Protein AF-F0P2C5-F1 (afdb_monomer_lite)

Structure (mmCIF, N/CA/C/O backbone):
data_AF-F0P2C5-F1
#
_entry.id   AF-F0P2C5-F1
#
loop_
_atom_site.group_PDB
_atom_site.id
_atom_site.type_symbol
_atom_site.label_atom_id
_atom_site.label_alt_id
_atom_site.label_comp_id
_atom_site.label_asym_id
_atom_site.label_entity_id
_atom_site.label_seq_id
_atom_site.pdbx_PDB_ins_code
_atom_site.Cartn_x
_atom_site.Cartn_y
_atom_site.Cartn_z
_atom_site.occupancy
_atom_site.B_iso_or_equiv
_atom_site.auth_seq_id
_atom_site.auth_comp_id
_atom_site.auth_asym_id
_atom_site.auth_atom_id
_atom_site.pdbx_PDB_model_num
ATOM 1 N N . MET A 1 1 ? 47.990 -20.590 26.506 1.00 52.41 1 MET A N 1
ATOM 2 C CA . MET A 1 1 ? 47.113 -21.159 25.455 1.00 52.41 1 MET A CA 1
ATOM 3 C C . MET A 1 1 ? 45.664 -21.357 25.942 1.00 52.41 1 MET A C 1
ATOM 5 O O . MET A 1 1 ? 45.071 -22.391 25.702 1.00 52.41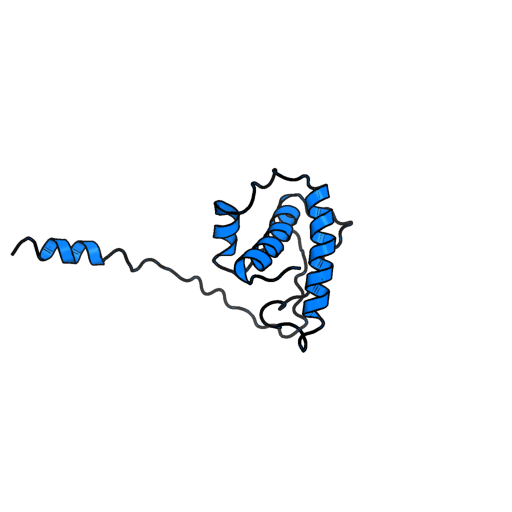 1 MET A O 1
ATOM 9 N N . LYS A 1 2 ? 45.074 -20.368 26.637 1.00 49.16 2 LYS A N 1
ATOM 10 C CA . LYS A 1 2 ? 43.645 -20.360 27.039 1.00 49.16 2 LYS A CA 1
ATOM 11 C C . LYS A 1 2 ? 42.842 -19.265 26.321 1.00 49.16 2 LYS A C 1
ATOM 13 O O . LYS A 1 2 ? 41.656 -19.424 26.081 1.00 49.16 2 LYS A O 1
ATOM 18 N N . LYS A 1 3 ? 43.518 -18.187 25.900 1.00 53.38 3 LYS A N 1
ATOM 19 C CA . LYS A 1 3 ? 42.927 -17.059 25.161 1.00 53.38 3 LYS A CA 1
ATOM 20 C C . LYS A 1 3 ? 42.578 -17.391 23.700 1.00 53.38 3 LYS A C 1
ATOM 22 O O . LYS A 1 3 ? 41.749 -16.707 23.120 1.00 53.38 3 LYS A O 1
ATOM 27 N N . LEU A 1 4 ? 43.159 -18.459 23.139 1.00 55.34 4 LEU A N 1
ATOM 28 C CA . LEU A 1 4 ? 42.845 -18.935 21.783 1.00 55.34 4 LEU A CA 1
ATOM 29 C C . LEU A 1 4 ? 41.511 -19.708 21.732 1.00 55.34 4 LEU A C 1
ATOM 31 O O . LEU A 1 4 ? 40.820 -19.684 20.724 1.00 55.34 4 LEU A O 1
ATOM 35 N N . LEU A 1 5 ? 41.128 -20.349 22.843 1.00 55.94 5 LEU A N 1
ATOM 36 C CA . LEU A 1 5 ? 39.914 -21.169 22.937 1.00 55.94 5 LEU A CA 1
ATOM 37 C C . LEU A 1 5 ? 38.644 -20.305 23.078 1.00 55.94 5 LEU A C 1
ATOM 39 O O . LEU A 1 5 ? 37.566 -20.712 22.667 1.00 55.94 5 LEU A O 1
ATOM 43 N N . ILE A 1 6 ? 38.790 -19.073 23.583 1.00 57.75 6 ILE A N 1
ATOM 44 C CA . ILE A 1 6 ? 37.697 -18.097 23.737 1.00 57.75 6 ILE A CA 1
ATOM 45 C C . ILE A 1 6 ? 37.311 -17.474 22.384 1.00 57.75 6 ILE A C 1
ATOM 47 O O . ILE A 1 6 ? 36.137 -17.212 22.144 1.00 57.75 6 ILE A O 1
ATOM 51 N N . PHE A 1 7 ? 38.269 -17.310 21.464 1.00 55.59 7 PHE A N 1
ATOM 52 C CA . PHE A 1 7 ? 37.996 -16.784 20.119 1.00 55.59 7 PHE A CA 1
ATOM 53 C C . PHE A 1 7 ? 37.215 -17.777 19.241 1.00 55.59 7 PHE A C 1
ATOM 55 O O . PHE A 1 7 ? 36.444 -17.369 18.378 1.00 55.59 7 PHE A O 1
ATOM 62 N N . LEU A 1 8 ? 37.362 -19.081 19.500 1.00 57.06 8 LEU A N 1
ATOM 63 C CA . LEU A 1 8 ? 36.666 -20.145 18.770 1.00 57.06 8 LEU A CA 1
ATOM 64 C C . LEU A 1 8 ? 35.191 -20.287 19.193 1.00 57.06 8 LEU A C 1
ATOM 66 O O . LEU A 1 8 ? 34.368 -20.715 18.390 1.00 57.06 8 LEU A O 1
ATOM 70 N N . LEU A 1 9 ? 34.837 -19.861 20.412 1.00 55.44 9 LEU A N 1
ATOM 71 C CA . LEU A 1 9 ? 33.463 -19.926 20.926 1.00 55.44 9 LEU A CA 1
ATOM 72 C C . LEU A 1 9 ? 32.566 -18.791 20.392 1.00 55.44 9 LEU A C 1
ATOM 74 O O . LEU A 1 9 ? 31.360 -18.968 20.270 1.00 55.44 9 LEU A O 1
ATOM 78 N N . PHE A 1 10 ? 33.145 -17.636 20.041 1.00 55.50 10 PHE A N 1
ATOM 79 C CA . PHE A 1 10 ? 32.388 -16.468 19.562 1.00 55.50 10 PHE A CA 1
ATOM 80 C C . PHE A 1 10 ? 32.033 -16.545 18.062 1.00 55.50 10 PHE A C 1
ATOM 82 O O . PHE A 1 10 ? 31.129 -15.857 17.598 1.00 55.50 10 PHE A O 1
ATOM 89 N N . SER A 1 11 ? 32.712 -17.417 17.307 1.00 55.22 11 SER A N 1
ATOM 90 C CA . SER A 1 11 ? 32.517 -17.593 15.857 1.00 55.22 11 SER A CA 1
ATOM 91 C C . SER A 1 11 ? 31.273 -18.425 15.496 1.00 55.22 11 SER A C 1
ATOM 93 O O . SER A 1 11 ? 30.826 -18.421 14.352 1.00 55.22 11 SER A O 1
ATOM 95 N N . TYR A 1 12 ? 30.667 -19.127 16.460 1.00 58.25 12 TYR A N 1
ATOM 96 C CA . TYR A 1 12 ? 29.559 -20.055 16.188 1.00 58.25 12 TYR A CA 1
ATOM 97 C C . TYR A 1 12 ? 28.163 -19.403 16.129 1.00 58.25 12 TYR A C 1
ATOM 99 O O . TYR A 1 12 ? 27.182 -20.090 15.860 1.00 58.25 12 TYR A O 1
ATOM 107 N N . CYS A 1 13 ? 28.049 -18.084 16.327 1.00 59.31 13 CYS A N 1
ATOM 108 C CA . CYS A 1 13 ? 26.758 -17.377 16.313 1.00 59.31 13 CYS A CA 1
ATOM 109 C C . CYS A 1 13 ? 26.279 -16.905 14.925 1.00 59.31 13 CYS A C 1
ATOM 111 O O . CYS A 1 13 ? 25.252 -16.238 14.849 1.00 59.31 13 CYS A O 1
ATOM 113 N N . LEU A 1 14 ? 26.975 -17.225 13.826 1.00 58.66 14 LEU A N 1
ATOM 114 C CA . LEU A 1 14 ? 26.644 -16.683 12.494 1.00 58.66 14 LEU A CA 1
ATOM 115 C C . LEU A 1 14 ? 25.945 -17.664 11.532 1.00 58.66 14 LEU A C 1
ATOM 117 O O . LEU A 1 14 ? 25.810 -17.350 10.354 1.00 58.66 14 LEU A O 1
ATOM 121 N N . LEU A 1 15 ? 25.461 -18.823 11.993 1.00 59.94 15 LEU A N 1
ATOM 122 C CA . LEU A 1 15 ? 24.823 -19.829 11.122 1.00 59.94 15 LEU A CA 1
ATOM 123 C C . LEU A 1 15 ? 23.376 -20.170 11.505 1.00 59.94 15 LEU A C 1
ATOM 125 O O . LEU A 1 15 ? 22.976 -21.329 11.483 1.00 59.94 15 LEU A O 1
ATOM 129 N N . ALA A 1 16 ? 22.565 -19.159 11.807 1.00 55.34 16 ALA A N 1
ATOM 130 C CA . ALA A 1 16 ? 21.115 -19.329 11.898 1.00 55.34 16 ALA A CA 1
ATOM 131 C C . ALA A 1 16 ? 20.384 -18.238 11.105 1.00 55.34 16 ALA A C 1
ATOM 133 O O . ALA A 1 16 ? 19.617 -17.455 11.653 1.00 55.34 16 ALA A O 1
ATOM 134 N N . CYS A 1 17 ? 20.641 -18.178 9.798 1.00 54.12 17 CYS A N 1
ATOM 135 C CA . CYS A 1 17 ? 19.745 -17.509 8.862 1.00 54.12 17 CYS A CA 1
ATOM 136 C C . CYS A 1 17 ? 19.138 -18.592 7.966 1.00 54.12 17 CYS A C 1
ATOM 138 O O . CYS A 1 17 ? 19.735 -18.999 6.973 1.00 54.12 17 CYS A O 1
ATOM 140 N N . SER A 1 18 ? 17.993 -19.137 8.376 1.00 58.03 18 SER A N 1
ATOM 141 C CA . SER A 1 18 ? 17.194 -20.018 7.527 1.00 58.03 18 SER A CA 1
ATOM 142 C C . SER A 1 18 ? 16.420 -19.154 6.535 1.00 58.03 18 SER A C 1
ATOM 144 O O . SER A 1 18 ? 15.485 -18.450 6.920 1.00 58.03 18 SER A O 1
ATOM 146 N N . THR A 1 19 ? 16.799 -19.187 5.262 1.00 60.47 19 THR A N 1
ATOM 147 C CA . THR A 1 19 ? 15.971 -18.656 4.179 1.00 60.47 19 THR A CA 1
ATOM 148 C C . THR A 1 19 ? 14.849 -19.649 3.889 1.00 60.47 19 THR A C 1
ATOM 150 O O . THR A 1 19 ? 15.089 -20.777 3.461 1.00 60.47 19 THR A O 1
ATOM 153 N N . ASN A 1 20 ? 13.605 -19.242 4.141 1.00 58.41 20 ASN A N 1
ATOM 154 C CA . ASN A 1 20 ? 12.441 -19.982 3.668 1.00 58.41 20 ASN A CA 1
ATOM 155 C C . ASN A 1 20 ? 12.344 -19.780 2.152 1.00 58.41 20 ASN A C 1
ATOM 157 O O . ASN A 1 20 ? 11.964 -18.706 1.696 1.00 58.41 20 ASN A O 1
ATOM 161 N N . ASN A 1 21 ? 12.719 -20.795 1.373 1.00 50.12 21 ASN A N 1
ATOM 162 C CA . ASN A 1 21 ? 12.466 -20.815 -0.064 1.00 50.12 21 ASN A CA 1
ATOM 163 C C . ASN A 1 21 ? 11.023 -21.279 -0.285 1.00 50.12 21 ASN A C 1
ATOM 165 O O . ASN A 1 21 ? 10.760 -22.476 -0.385 1.00 50.12 21 ASN A O 1
ATOM 169 N N . TYR A 1 22 ? 10.078 -20.342 -0.324 1.00 48.88 22 TYR A N 1
ATOM 170 C CA . TYR A 1 22 ? 8.757 -20.614 -0.887 1.00 48.88 22 TYR A CA 1
ATOM 171 C C . TYR A 1 22 ? 8.908 -20.702 -2.406 1.00 48.88 22 TYR A C 1
ATOM 173 O O . TYR A 1 22 ? 9.474 -19.814 -3.044 1.00 48.88 22 TYR A O 1
ATOM 181 N N . LEU A 1 23 ? 8.449 -21.813 -2.974 1.00 41.62 23 LEU A N 1
ATOM 182 C CA . LEU A 1 23 ? 8.425 -22.038 -4.412 1.00 41.62 23 LEU A CA 1
ATOM 183 C C . LEU A 1 23 ? 7.467 -21.024 -5.046 1.00 41.62 23 LEU A C 1
ATOM 185 O O . LEU A 1 23 ? 6.258 -21.108 -4.852 1.00 41.62 23 LEU A O 1
ATOM 189 N N . THR A 1 24 ? 8.005 -20.074 -5.808 1.00 44.81 24 THR A N 1
ATOM 190 C CA . THR A 1 24 ? 7.208 -19.242 -6.710 1.00 44.81 24 THR A CA 1
ATOM 191 C C . THR A 1 24 ? 6.731 -20.122 -7.857 1.00 44.81 24 THR A C 1
ATOM 193 O O . THR A 1 24 ? 7.492 -20.449 -8.772 1.00 44.81 24 THR A O 1
ATOM 196 N N . GLU A 1 25 ? 5.469 -20.536 -7.804 1.00 41.69 25 GLU A N 1
ATOM 197 C CA . GLU A 1 25 ? 4.795 -21.125 -8.950 1.00 41.69 25 GLU A CA 1
ATOM 198 C C . GLU A 1 25 ? 4.618 -20.020 -10.004 1.00 41.69 25 GLU A C 1
ATOM 200 O O . GLU A 1 25 ? 3.767 -19.140 -9.886 1.00 41.69 25 GLU A O 1
ATOM 205 N N . ASN A 1 26 ? 5.491 -20.015 -11.015 1.00 46.16 26 ASN A N 1
ATOM 206 C CA . ASN A 1 26 ? 5.406 -19.107 -12.156 1.00 46.16 26 ASN A CA 1
ATOM 207 C C . ASN A 1 26 ? 4.208 -19.498 -13.032 1.00 46.16 26 ASN A C 1
ATOM 209 O O . ASN A 1 26 ? 4.365 -20.143 -14.068 1.00 46.16 26 ASN A O 1
ATOM 213 N N . ASN A 1 27 ? 3.004 -19.105 -12.622 1.00 42.16 27 ASN A N 1
ATOM 214 C CA . ASN A 1 27 ? 1.843 -19.121 -13.496 1.00 42.16 27 ASN A CA 1
ATOM 215 C C . ASN A 1 27 ? 1.835 -17.838 -14.327 1.00 42.16 27 ASN A C 1
ATOM 217 O O . ASN A 1 27 ? 1.339 -16.790 -13.923 1.00 42.16 27 ASN A O 1
ATOM 221 N N . THR A 1 28 ? 2.396 -17.946 -15.529 1.00 45.53 28 THR A N 1
ATOM 222 C CA . THR A 1 28 ? 2.375 -16.957 -16.611 1.00 45.53 28 THR A CA 1
ATOM 223 C C . THR A 1 28 ? 0.949 -16.775 -17.158 1.00 45.53 28 THR A C 1
ATOM 225 O O . THR A 1 28 ? 0.655 -17.085 -18.311 1.00 45.53 28 THR A O 1
ATOM 228 N N . LYS A 1 29 ? 0.026 -16.299 -16.318 1.00 45.41 29 LYS A N 1
ATOM 229 C CA . LYS A 1 29 ? -1.326 -15.857 -16.680 1.00 45.41 29 LYS A CA 1
ATOM 230 C C . LYS A 1 29 ? -1.676 -14.660 -15.804 1.00 45.41 29 LYS A C 1
ATOM 232 O O . LYS A 1 29 ? -2.171 -14.831 -14.704 1.00 45.41 29 LYS A O 1
ATOM 237 N N . ASN A 1 30 ? -1.419 -13.465 -16.339 1.00 55.78 30 ASN A N 1
ATOM 238 C CA . ASN A 1 30 ? -1.809 -12.162 -15.797 1.00 55.78 30 ASN A CA 1
ATOM 239 C C . ASN A 1 30 ? -1.432 -11.979 -14.320 1.00 55.78 30 ASN A C 1
ATOM 241 O O . ASN A 1 30 ? -2.240 -12.284 -13.452 1.00 55.78 30 ASN A O 1
ATOM 245 N N . ASN A 1 31 ? -0.238 -11.440 -14.045 1.00 73.25 31 ASN A N 1
ATOM 246 C CA . ASN A 1 31 ? 0.211 -11.081 -12.697 1.00 73.25 31 ASN A CA 1
ATOM 247 C C . ASN A 1 31 ? -0.763 -10.075 -12.055 1.00 73.25 31 ASN A C 1
ATOM 249 O O . ASN A 1 31 ? -0.574 -8.865 -12.144 1.00 73.25 31 ASN A O 1
ATOM 253 N N . ARG A 1 32 ? -1.836 -10.576 -11.449 1.00 78.06 32 ARG A N 1
ATOM 254 C CA . ARG A 1 32 ? -2.857 -9.821 -10.733 1.00 78.06 32 ARG A CA 1
ATOM 255 C C . ARG A 1 32 ? -2.796 -10.244 -9.275 1.00 78.06 32 ARG A C 1
ATOM 257 O O . ARG A 1 32 ? -2.807 -11.434 -8.979 1.00 78.06 32 ARG A O 1
ATOM 264 N N . LEU A 1 33 ? -2.745 -9.271 -8.381 1.00 85.06 33 LEU A N 1
ATOM 265 C CA . LEU A 1 33 ? -2.981 -9.449 -6.962 1.00 85.06 33 LEU A CA 1
ATOM 266 C C . LEU A 1 33 ? -4.473 -9.218 -6.718 1.00 85.06 33 LEU A C 1
ATOM 268 O O . LEU A 1 33 ? -4.919 -8.075 -6.59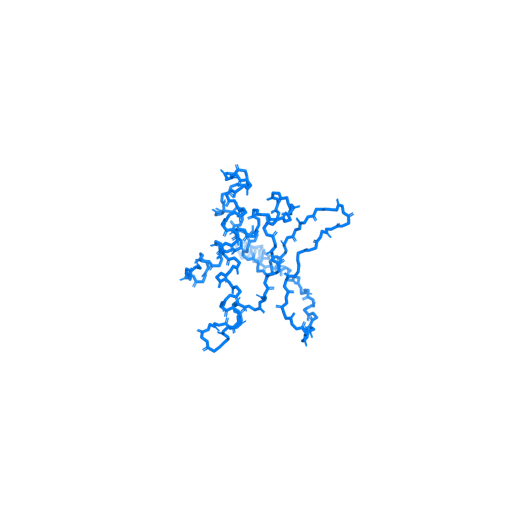9 1.00 85.06 33 LEU A O 1
ATOM 272 N N . ALA A 1 34 ? -5.234 -10.311 -6.712 1.00 80.75 34 ALA A N 1
ATOM 273 C CA . ALA A 1 34 ? -6.603 -10.307 -6.219 1.00 80.75 34 ALA A CA 1
ATOM 274 C C . ALA A 1 34 ? -6.579 -10.292 -4.686 1.00 80.75 34 ALA A C 1
ATOM 276 O O . ALA A 1 34 ? -5.749 -10.958 -4.065 1.00 80.75 34 ALA A O 1
ATOM 277 N N . LEU A 1 35 ? -7.467 -9.504 -4.089 1.00 85.31 35 LEU A N 1
ATOM 278 C CA . LEU A 1 35 ? -7.621 -9.419 -2.643 1.00 85.31 35 LEU A CA 1
ATOM 279 C C . LEU A 1 35 ? -8.759 -10.354 -2.246 1.00 85.31 35 LEU A C 1
ATOM 281 O O . LEU A 1 35 ? -9.924 -10.047 -2.493 1.00 85.31 35 LEU A O 1
ATOM 285 N N . GLU A 1 36 ? -8.413 -11.498 -1.666 1.00 80.75 36 GLU A N 1
ATOM 286 C CA . GLU A 1 36 ? -9.365 -12.520 -1.229 1.00 80.75 36 GLU A CA 1
ATOM 287 C C . GLU A 1 36 ? -9.333 -12.644 0.302 1.00 80.75 36 GLU A C 1
ATOM 289 O O . GLU A 1 36 ? -8.263 -12.500 0.905 1.00 80.75 36 GLU A O 1
ATOM 294 N N . PRO A 1 37 ? -10.491 -12.861 0.951 1.00 84.50 37 PRO A N 1
ATOM 295 C CA . PRO A 1 37 ? -10.531 -13.079 2.387 1.00 84.50 37 PRO A CA 1
ATOM 296 C C . PRO A 1 37 ? -9.992 -14.471 2.732 1.00 84.50 37 PRO A C 1
ATOM 298 O O . PRO A 1 37 ? -10.088 -15.407 1.938 1.00 84.50 37 PRO A O 1
ATOM 301 N N . ASN A 1 38 ? -9.450 -14.614 3.937 1.00 86.44 38 ASN A N 1
ATOM 302 C CA . ASN A 1 38 ? -9.083 -15.909 4.499 1.00 86.44 38 ASN A CA 1
ATOM 303 C C . ASN A 1 38 ? -10.328 -16.720 4.924 1.00 86.44 38 ASN A C 1
ATOM 305 O O . ASN A 1 38 ? -11.463 -16.251 4.814 1.00 86.44 38 ASN A O 1
ATOM 309 N N . ASP A 1 39 ? -10.110 -17.930 5.451 1.00 84.44 39 ASP A N 1
ATOM 310 C CA . ASP A 1 39 ? -11.180 -18.830 5.918 1.00 84.44 39 ASP A CA 1
ATOM 311 C C . ASP A 1 39 ? -12.077 -18.204 7.008 1.00 84.44 39 ASP A C 1
ATOM 313 O O . ASP A 1 39 ? -13.239 -18.587 7.151 1.00 84.44 39 ASP A O 1
ATOM 317 N N . ASP A 1 40 ? -11.560 -17.210 7.736 1.00 86.38 40 ASP A N 1
ATOM 318 C CA . ASP A 1 40 ? -12.264 -16.473 8.789 1.00 86.38 40 ASP A CA 1
ATOM 319 C C . ASP A 1 40 ? -12.968 -15.201 8.268 1.00 86.38 40 ASP A C 1
ATOM 321 O O . ASP A 1 40 ? -13.607 -14.476 9.034 1.00 86.38 40 ASP A O 1
ATOM 325 N N . GLY A 1 41 ? -12.886 -14.917 6.963 1.00 84.44 41 GLY A N 1
ATOM 326 C CA . GLY A 1 41 ? -13.489 -13.741 6.333 1.00 84.44 41 GLY A CA 1
ATOM 327 C C . GLY A 1 41 ? -12.664 -12.454 6.452 1.00 84.44 41 GLY A C 1
ATOM 328 O O . GLY A 1 41 ? -13.135 -11.393 6.042 1.00 84.44 41 GLY A O 1
ATOM 329 N N . GLU A 1 42 ? -11.447 -12.513 6.995 1.00 88.50 42 GLU A N 1
ATOM 330 C CA . GLU A 1 42 ? -10.547 -11.365 7.092 1.00 88.50 42 GLU A CA 1
ATOM 331 C C . GLU A 1 42 ? -9.670 -11.256 5.845 1.00 88.50 42 GLU A C 1
ATOM 333 O O . GLU A 1 42 ? -9.037 -12.222 5.415 1.00 88.50 42 GLU A O 1
ATOM 338 N N . TYR A 1 43 ? -9.579 -10.057 5.277 1.00 91.75 43 TYR A N 1
ATOM 339 C CA . TYR A 1 43 ? -8.658 -9.811 4.179 1.00 91.75 43 TYR A CA 1
ATOM 340 C C . TYR A 1 43 ? -7.255 -9.487 4.695 1.00 91.75 43 TYR A C 1
ATOM 342 O O . TYR A 1 43 ? -7.076 -8.694 5.627 1.00 91.75 43 TYR A O 1
ATOM 350 N N . ASP A 1 44 ? -6.245 -10.046 4.032 1.00 87.94 44 ASP A N 1
ATOM 351 C CA . ASP A 1 44 ? -4.841 -9.750 4.299 1.00 87.94 44 ASP A CA 1
ATOM 352 C C . ASP A 1 44 ? -4.034 -9.641 2.999 1.00 87.94 44 ASP A C 1
ATOM 354 O O . ASP A 1 44 ? -4.425 -10.143 1.947 1.00 87.94 44 ASP A O 1
ATOM 358 N N . ILE A 1 45 ? -2.887 -8.968 3.075 1.00 87.31 45 ILE A N 1
ATOM 359 C CA . ILE A 1 45 ? -1.910 -8.875 1.993 1.00 87.31 45 ILE A CA 1
ATOM 360 C C . ILE A 1 45 ? -0.575 -9.395 2.506 1.00 87.31 45 ILE A C 1
ATOM 362 O O . ILE A 1 45 ? -0.059 -8.944 3.534 1.00 87.31 45 ILE A O 1
ATOM 366 N N . ILE A 1 46 ? 0.014 -10.304 1.733 1.00 85.69 46 ILE A N 1
ATOM 367 C CA . ILE A 1 46 ? 1.366 -10.807 1.953 1.00 85.69 46 ILE A CA 1
ATOM 368 C C . ILE A 1 46 ? 2.286 -10.158 0.923 1.00 85.69 46 ILE A C 1
ATOM 370 O O . ILE A 1 46 ? 2.128 -10.345 -0.283 1.00 85.69 46 ILE A O 1
ATOM 374 N N . VAL A 1 47 ? 3.260 -9.391 1.407 1.00 87.50 47 VAL A N 1
ATOM 375 C CA . VAL A 1 47 ? 4.297 -8.784 0.568 1.00 87.50 47 VAL A CA 1
ATOM 376 C C . VAL A 1 47 ? 5.546 -9.651 0.652 1.00 87.50 47 VAL A C 1
ATOM 378 O O . VAL A 1 47 ? 6.137 -9.800 1.721 1.00 87.50 47 VAL A O 1
ATOM 381 N N . PHE A 1 48 ? 5.975 -10.201 -0.482 1.00 86.25 48 PHE A N 1
ATOM 382 C CA . PHE A 1 48 ? 7.159 -11.060 -0.581 1.00 86.25 48 PHE A CA 1
ATOM 383 C C . PHE A 1 48 ? 8.468 -10.254 -0.624 1.00 86.25 48 PHE A C 1
ATOM 385 O O . PHE A 1 48 ? 9.297 -10.432 -1.514 1.00 86.25 48 PHE A O 1
ATOM 392 N N . ASP A 1 49 ? 8.656 -9.358 0.346 1.00 89.56 49 ASP A N 1
ATOM 393 C CA . ASP A 1 49 ? 9.910 -8.642 0.569 1.00 89.56 49 ASP A CA 1
ATOM 394 C C . ASP A 1 49 ? 10.323 -8.779 2.047 1.00 89.56 49 ASP A C 1
ATOM 396 O O . ASP A 1 49 ? 9.555 -8.397 2.935 1.00 89.56 49 ASP A O 1
ATOM 400 N N . PRO A 1 50 ? 11.523 -9.310 2.351 1.00 88.75 50 PRO A N 1
ATOM 401 C CA . PRO A 1 50 ? 11.943 -9.583 3.728 1.00 88.75 50 PRO A CA 1
ATOM 402 C C . PRO A 1 50 ? 12.080 -8.318 4.589 1.00 88.75 50 PRO A C 1
ATOM 404 O O . PRO A 1 50 ? 12.044 -8.393 5.819 1.00 88.75 50 PRO A O 1
ATOM 407 N N . GLU A 1 51 ? 12.234 -7.146 3.970 1.00 93.81 51 GLU A N 1
ATOM 408 C CA . GLU A 1 51 ? 12.337 -5.877 4.688 1.00 93.81 51 GLU A CA 1
ATOM 409 C C . GLU A 1 51 ? 10.969 -5.280 5.022 1.00 93.81 51 GLU A C 1
ATOM 411 O O . GLU A 1 51 ? 10.893 -4.419 5.898 1.00 93.81 51 GLU A O 1
ATOM 416 N N . TYR A 1 52 ? 9.885 -5.741 4.391 1.00 95.56 52 TYR A N 1
ATOM 417 C CA . TYR A 1 52 ? 8.561 -5.150 4.571 1.00 95.56 52 TYR A CA 1
ATOM 418 C C . TYR A 1 52 ? 8.036 -5.301 6.008 1.00 95.56 52 TYR A C 1
ATOM 420 O O . TYR A 1 52 ? 7.665 -4.319 6.650 1.00 95.56 52 TYR A O 1
ATOM 428 N N . GLU A 1 53 ? 8.107 -6.504 6.578 1.00 93.31 53 GLU A N 1
ATOM 429 C CA . GLU A 1 53 ? 7.704 -6.749 7.973 1.00 93.31 53 GLU A CA 1
ATOM 430 C C . GLU A 1 53 ? 8.610 -6.034 8.987 1.00 93.31 53 GLU A C 1
ATOM 432 O O . GLU A 1 53 ? 8.209 -5.693 10.105 1.00 93.31 53 GLU A O 1
ATOM 437 N N . THR A 1 54 ? 9.863 -5.782 8.612 1.00 95.75 54 THR A N 1
ATOM 438 C CA . THR A 1 54 ? 10.768 -4.965 9.425 1.00 95.75 54 THR A CA 1
ATOM 439 C C . THR A 1 54 ? 10.371 -3.493 9.345 1.00 95.75 54 THR A C 1
ATOM 441 O O . THR A 1 54 ? 10.296 -2.830 10.381 1.00 95.75 54 THR A O 1
ATOM 444 N N . TYR A 1 55 ? 10.039 -2.991 8.154 1.00 97.31 55 TYR A N 1
ATOM 445 C CA . TYR A 1 55 ? 9.534 -1.638 7.934 1.00 97.31 55 TYR A CA 1
ATOM 446 C C . TYR A 1 55 ? 8.251 -1.381 8.732 1.00 97.31 55 TYR A C 1
ATOM 448 O O . TYR A 1 55 ? 8.180 -0.386 9.455 1.00 97.31 55 TYR A O 1
ATOM 456 N N . LEU A 1 56 ? 7.282 -2.302 8.688 1.00 96.31 56 LEU A N 1
ATOM 457 C CA . LEU A 1 56 ? 6.031 -2.189 9.445 1.00 96.31 56 LEU A CA 1
ATOM 458 C C . LEU A 1 56 ? 6.259 -2.049 10.954 1.00 96.31 56 LEU A C 1
ATOM 460 O O . LEU A 1 56 ? 5.568 -1.286 11.621 1.00 96.31 56 LEU A O 1
ATOM 464 N N . ARG A 1 57 ? 7.242 -2.769 11.502 1.00 95.94 57 ARG A N 1
ATOM 465 C CA . ARG A 1 57 ? 7.523 -2.757 12.945 1.00 95.94 57 ARG A CA 1
ATOM 466 C C . ARG A 1 57 ? 8.395 -1.593 13.403 1.00 95.94 57 ARG A C 1
ATOM 468 O O . ARG A 1 57 ? 8.359 -1.263 14.584 1.00 95.94 57 ARG A O 1
ATOM 475 N N . SER A 1 58 ? 9.209 -1.020 12.518 1.00 96.25 58 SER A N 1
ATOM 476 C CA . SER A 1 58 ? 10.262 -0.066 12.908 1.00 96.25 58 SER A CA 1
ATOM 477 C C . SER A 1 58 ? 10.097 1.345 12.352 1.00 96.25 58 SER A C 1
ATOM 479 O O . SER A 1 58 ? 10.623 2.285 12.945 1.00 96.25 58 SER A O 1
ATOM 481 N N . ILE A 1 59 ? 9.393 1.508 11.230 1.00 97.25 59 ILE A N 1
ATOM 482 C CA . ILE A 1 59 ? 9.289 2.781 10.504 1.00 97.25 59 ILE A CA 1
ATOM 483 C C . ILE A 1 59 ? 7.829 3.192 10.321 1.00 97.25 59 ILE A C 1
ATOM 485 O O . ILE A 1 59 ? 7.506 4.373 10.460 1.00 97.25 59 ILE A O 1
ATOM 489 N N . ALA A 1 60 ? 6.952 2.244 9.986 1.00 97.50 60 ALA A N 1
ATOM 490 C CA . ALA A 1 60 ? 5.542 2.536 9.796 1.00 97.50 60 ALA A CA 1
ATOM 491 C C . ALA A 1 60 ? 4.906 3.053 11.088 1.00 97.50 60 ALA A C 1
ATOM 493 O O . ALA A 1 60 ? 5.229 2.628 12.199 1.00 97.50 60 ALA A O 1
ATOM 494 N N . MET A 1 61 ? 3.939 3.952 10.925 1.00 97.81 61 MET A N 1
ATOM 495 C CA . MET A 1 61 ? 3.096 4.344 12.045 1.00 97.81 61 MET A CA 1
ATOM 496 C C . MET A 1 61 ? 2.254 3.144 12.511 1.00 97.81 61 MET A C 1
ATOM 498 O O . MET A 1 61 ? 1.930 2.268 11.699 1.00 97.81 61 MET A O 1
ATOM 502 N N . PRO A 1 62 ? 1.857 3.096 13.796 1.00 96.31 62 PRO A N 1
ATOM 503 C CA . PRO A 1 62 ? 0.968 2.055 14.297 1.00 96.31 62 PRO A CA 1
ATOM 504 C C . PRO A 1 62 ? -0.345 1.996 13.510 1.00 96.31 62 PRO A C 1
ATOM 506 O O . PRO A 1 62 ? -0.843 3.020 13.042 1.00 96.31 62 PRO A O 1
ATOM 509 N N . LYS A 1 63 ? -0.953 0.806 13.437 1.00 95.81 63 LYS A N 1
ATOM 510 C CA . LYS A 1 63 ? -2.180 0.543 12.661 1.00 95.81 63 LYS A CA 1
ATOM 511 C C . LYS A 1 63 ? -3.280 1.596 12.846 1.00 95.81 63 LYS A C 1
ATOM 513 O O . LYS A 1 63 ? -3.834 2.088 11.869 1.00 95.81 63 LYS A O 1
ATOM 518 N N . ASN A 1 64 ? -3.522 2.004 14.090 1.00 95.44 64 ASN A N 1
ATOM 519 C CA . ASN A 1 64 ? -4.608 2.917 14.459 1.00 95.44 64 ASN A CA 1
ATOM 520 C C . ASN A 1 64 ? -4.223 4.409 14.396 1.00 95.44 64 ASN A C 1
ATOM 522 O O . ASN A 1 64 ? -4.951 5.241 14.929 1.00 95.44 64 ASN A O 1
ATOM 526 N N . TYR A 1 65 ? -3.070 4.757 13.815 1.00 97.88 65 TYR A N 1
ATOM 527 C CA . TYR A 1 65 ? -2.614 6.148 13.740 1.00 97.88 65 TYR A CA 1
ATOM 528 C C . TYR A 1 65 ? -3.487 7.001 12.809 1.00 97.88 65 TYR A C 1
ATOM 530 O O . TYR A 1 65 ? -3.862 8.116 13.165 1.00 97.88 65 TYR A O 1
ATOM 538 N N . TYR A 1 66 ? -3.845 6.469 11.636 1.00 98.06 66 TYR A N 1
ATOM 539 C CA . TYR A 1 66 ? -4.816 7.089 10.736 1.00 98.06 66 TYR A CA 1
ATOM 540 C C . TYR A 1 66 ? -6.168 6.374 10.792 1.00 98.06 66 TYR A C 1
ATOM 542 O O . TYR A 1 66 ? -6.263 5.209 11.180 1.00 98.06 66 TYR A O 1
ATOM 550 N N . SER A 1 67 ? -7.224 7.079 10.381 1.00 98.00 67 SER A N 1
ATOM 551 C CA . SER A 1 67 ? -8.554 6.488 10.251 1.00 98.00 67 SER A CA 1
ATOM 552 C C . SER A 1 67 ? -8.620 5.516 9.072 1.00 98.00 67 SER A C 1
ATOM 554 O O . SER A 1 67 ? -7.893 5.656 8.087 1.00 98.00 67 SER A O 1
ATOM 556 N N . ILE A 1 68 ? -9.555 4.566 9.128 1.00 96.50 68 ILE A N 1
ATOM 557 C CA . ILE A 1 68 ? -9.807 3.654 8.006 1.00 96.50 68 ILE A CA 1
ATOM 558 C C . ILE A 1 68 ? -10.132 4.419 6.716 1.00 96.50 68 ILE A C 1
ATOM 560 O O . ILE A 1 68 ? -9.589 4.114 5.662 1.00 96.50 68 ILE A O 1
ATOM 564 N N . THR A 1 69 ? -10.928 5.488 6.805 1.00 97.56 69 THR A N 1
ATOM 565 C CA . THR A 1 69 ? -11.259 6.357 5.668 1.00 97.56 69 THR A CA 1
ATOM 566 C C . THR A 1 69 ? -10.019 7.003 5.055 1.00 97.56 69 THR A C 1
ATOM 568 O O . THR A 1 69 ? -9.927 7.113 3.836 1.00 97.56 69 THR A O 1
ATOM 571 N N . PHE A 1 70 ? -9.045 7.413 5.875 1.00 98.19 70 PHE A N 1
ATOM 572 C CA . PHE A 1 70 ? -7.780 7.934 5.362 1.00 98.19 70 PHE A CA 1
ATOM 573 C C . PHE A 1 70 ? -7.038 6.872 4.548 1.00 98.19 70 PHE A C 1
ATOM 575 O O . PHE A 1 70 ? -6.618 7.165 3.428 1.00 98.19 70 PHE A O 1
ATOM 582 N N . TYR A 1 71 ? -6.909 5.650 5.079 1.00 98.25 71 TYR A N 1
ATOM 583 C CA . TYR A 1 71 ? -6.244 4.562 4.365 1.00 98.25 71 TYR A CA 1
ATOM 584 C C . TYR A 1 71 ? -6.957 4.238 3.051 1.00 98.25 71 TYR A C 1
ATOM 586 O O . TYR A 1 71 ? -6.305 4.281 2.014 1.00 98.25 71 TYR A O 1
ATOM 594 N N . LYS A 1 72 ? -8.286 4.066 3.061 1.00 98.06 72 LYS A N 1
ATOM 595 C CA . LYS A 1 72 ? -9.090 3.809 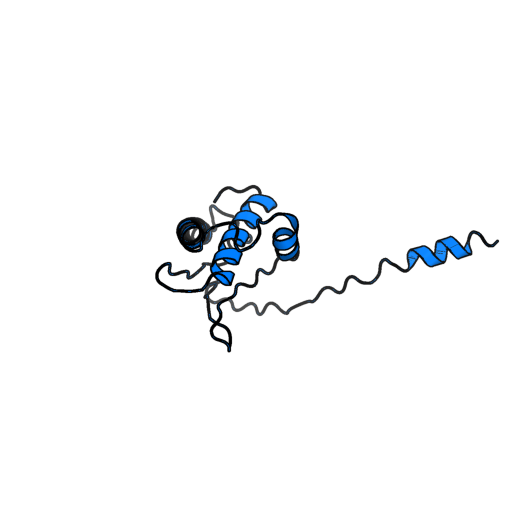1.850 1.00 98.06 72 LYS A CA 1
ATOM 596 C C . LYS A 1 72 ? -8.876 4.864 0.766 1.00 98.06 72 LYS A C 1
ATOM 598 O O . LYS A 1 72 ? -8.611 4.549 -0.396 1.00 98.06 72 LYS A O 1
ATOM 603 N N . ASN A 1 73 ? -8.929 6.138 1.159 1.00 98.12 73 ASN A N 1
ATOM 604 C CA . ASN A 1 73 ? -8.711 7.249 0.237 1.00 98.12 73 ASN A CA 1
ATOM 605 C C . ASN A 1 73 ? -7.302 7.200 -0.363 1.00 98.12 73 ASN A C 1
ATOM 607 O O . ASN A 1 73 ? -7.144 7.331 -1.572 1.00 98.12 73 ASN A O 1
ATOM 611 N N . LYS A 1 74 ? -6.268 6.996 0.462 1.00 98.25 74 LYS A N 1
ATOM 612 C CA . LYS A 1 74 ? -4.880 6.935 -0.016 1.00 98.25 74 LYS A CA 1
ATOM 613 C C . LYS A 1 74 ? -4.620 5.703 -0.879 1.00 98.25 74 LYS A C 1
ATOM 615 O O . LYS A 1 74 ? -3.949 5.836 -1.897 1.00 98.25 74 LYS A O 1
ATOM 620 N N . ASN A 1 75 ? -5.166 4.552 -0.505 1.00 98.38 75 ASN A N 1
ATOM 621 C CA . ASN A 1 75 ? -5.015 3.299 -1.235 1.00 98.38 75 ASN A CA 1
ATOM 622 C C . ASN A 1 75 ? -5.622 3.386 -2.626 1.00 98.38 75 ASN A C 1
ATOM 624 O O . ASN A 1 75 ? -4.965 2.970 -3.568 1.00 98.38 75 ASN A O 1
ATOM 628 N N . THR A 1 76 ? -6.785 4.024 -2.772 1.00 98.19 76 THR A N 1
ATOM 629 C CA . THR A 1 76 ? -7.389 4.274 -4.091 1.00 98.19 76 THR A CA 1
ATOM 630 C C . THR A 1 76 ? -6.399 4.987 -5.023 1.00 98.19 76 THR A C 1
ATOM 632 O O . THR A 1 76 ? -6.043 4.459 -6.072 1.00 98.19 76 THR A O 1
ATOM 635 N N . TYR A 1 77 ? -5.847 6.129 -4.594 1.00 98.19 77 TYR A N 1
ATOM 636 C CA . TYR A 1 77 ? -4.879 6.879 -5.407 1.00 98.19 77 TYR A CA 1
ATOM 637 C C . TYR A 1 77 ? -3.585 6.104 -5.680 1.00 98.19 77 TYR A C 1
ATOM 639 O O . TYR A 1 77 ? -3.036 6.167 -6.782 1.00 98.19 77 TYR A O 1
ATOM 647 N N . TYR A 1 78 ? -3.066 5.392 -4.678 1.00 98.50 78 TYR A N 1
ATOM 648 C CA . TYR A 1 78 ? -1.823 4.647 -4.839 1.00 98.50 78 TYR A CA 1
ATOM 649 C C . TYR A 1 78 ? -1.977 3.432 -5.752 1.00 98.50 78 TYR A C 1
ATOM 651 O O . TYR A 1 78 ? -1.087 3.185 -6.565 1.00 98.50 78 TYR A O 1
ATOM 659 N N . VAL A 1 79 ? -3.094 2.707 -5.655 1.00 98.25 79 VAL A N 1
ATOM 660 C CA . VAL A 1 79 ? -3.415 1.592 -6.551 1.00 98.25 79 VAL A CA 1
ATOM 661 C C . VAL A 1 79 ? -3.523 2.092 -7.987 1.00 98.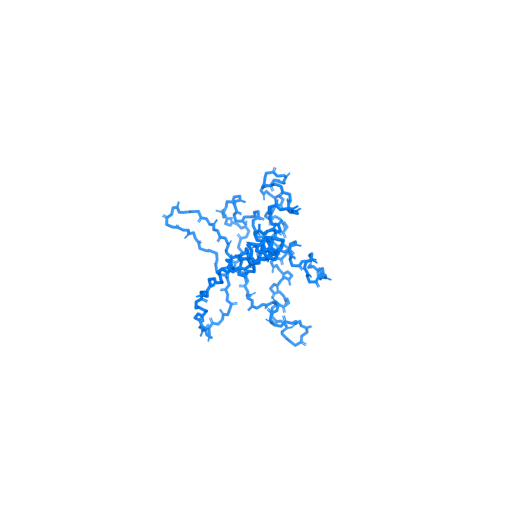25 79 VAL A C 1
ATOM 663 O O . VAL A 1 79 ? -2.921 1.483 -8.869 1.00 98.25 79 VAL A O 1
ATOM 666 N N . ASP A 1 80 ? -4.196 3.220 -8.225 1.00 98.12 80 ASP A N 1
ATOM 667 C CA . ASP A 1 80 ? -4.307 3.803 -9.566 1.00 98.12 80 ASP A CA 1
ATOM 668 C C . ASP A 1 80 ? -2.927 4.121 -10.162 1.00 98.12 80 ASP A C 1
ATOM 670 O O . ASP A 1 80 ? -2.615 3.705 -11.283 1.00 98.12 80 ASP A O 1
ATOM 674 N N . SER A 1 81 ? -2.060 4.800 -9.400 1.00 98.12 81 SER A N 1
ATOM 675 C CA . SER A 1 81 ? -0.692 5.119 -9.840 1.00 98.12 81 SER A CA 1
ATOM 676 C C . SER A 1 81 ? 0.142 3.857 -10.075 1.00 98.12 81 SER A C 1
ATOM 678 O O . SER A 1 81 ? 0.827 3.731 -11.093 1.00 98.12 81 SER A O 1
ATOM 680 N N . TRP A 1 82 ? 0.060 2.886 -9.166 1.00 97.94 82 TRP A N 1
ATOM 681 C CA . TRP A 1 82 ? 0.757 1.610 -9.282 1.00 97.94 82 TRP A CA 1
ATOM 682 C C . TRP A 1 82 ? 0.331 0.840 -10.537 1.00 97.94 82 TRP A C 1
ATOM 684 O O . TRP A 1 82 ? 1.176 0.435 -11.339 1.00 97.94 82 TRP A O 1
ATOM 694 N N . ASN A 1 83 ? -0.977 0.685 -10.742 1.00 97.44 83 ASN A N 1
ATOM 695 C CA . ASN A 1 83 ? -1.548 -0.043 -11.870 1.00 97.44 83 ASN A CA 1
ATOM 696 C C . ASN A 1 83 ? -1.266 0.653 -13.204 1.00 97.44 83 ASN A C 1
ATOM 698 O O . ASN A 1 83 ? -1.004 -0.026 -14.199 1.00 97.44 83 ASN A O 1
ATOM 702 N N . HIS A 1 84 ? -1.251 1.989 -13.225 1.00 97.62 84 HIS A N 1
ATOM 703 C CA . HIS A 1 84 ? -0.826 2.753 -14.395 1.00 97.62 84 HIS A CA 1
ATOM 704 C C . HIS A 1 84 ? 0.617 2.417 -14.795 1.00 97.62 84 HIS A C 1
ATOM 706 O O . HIS A 1 84 ? 0.892 2.158 -15.967 1.00 97.62 84 HIS A O 1
ATOM 712 N N . ARG A 1 85 ? 1.533 2.353 -13.820 1.00 97.44 85 ARG A N 1
ATOM 713 C CA . ARG A 1 85 ? 2.945 2.013 -14.065 1.00 97.44 85 ARG A CA 1
ATOM 714 C C . ARG A 1 85 ? 3.131 0.559 -14.480 1.00 97.44 85 ARG A C 1
ATOM 716 O O . ARG A 1 85 ? 3.894 0.294 -15.406 1.00 97.44 85 ARG A O 1
ATOM 723 N N . HIS A 1 86 ? 2.405 -0.365 -13.850 1.00 95.88 86 HIS A N 1
ATOM 724 C CA . HIS A 1 86 ? 2.378 -1.780 -14.235 1.00 95.88 86 HIS A CA 1
ATOM 725 C C . HIS A 1 86 ? 1.996 -1.964 -15.713 1.00 95.88 86 HIS A C 1
ATOM 727 O O . HIS A 1 86 ? 2.630 -2.735 -16.430 1.00 95.88 86 HIS A O 1
ATOM 733 N N . ALA A 1 87 ? 1.008 -1.205 -16.199 1.00 96.62 87 ALA A N 1
ATOM 734 C CA . ALA A 1 87 ? 0.547 -1.272 -17.586 1.00 96.62 87 ALA A CA 1
ATOM 735 C C . ALA A 1 87 ? 1.552 -0.715 -18.617 1.00 96.62 87 ALA A C 1
ATOM 737 O O . ALA A 1 87 ? 1.338 -0.858 -19.821 1.00 96.62 87 ALA A O 1
ATOM 738 N N . GLN A 1 88 ? 2.645 -0.084 -18.176 1.00 96.56 88 GLN A N 1
ATOM 739 C CA . GLN A 1 88 ? 3.634 0.566 -19.037 1.00 96.56 88 GLN A CA 1
ATOM 740 C C . GLN A 1 88 ? 5.052 -0.002 -18.817 1.00 96.56 88 GLN A C 1
ATOM 742 O O . GLN A 1 88 ? 5.966 0.732 -18.430 1.00 96.56 88 GLN A O 1
ATOM 747 N N . PRO A 1 89 ? 5.294 -1.292 -19.130 1.00 94.44 89 PRO A N 1
ATOM 748 C CA . PRO A 1 89 ? 6.578 -1.960 -18.876 1.00 94.44 89 PRO A CA 1
ATOM 749 C C . PRO A 1 89 ? 7.747 -1.408 -19.710 1.00 94.44 89 PRO A C 1
ATOM 751 O O . PRO A 1 89 ? 8.906 -1.686 -19.420 1.00 94.44 89 PRO A O 1
ATOM 754 N N . HIS A 1 90 ? 7.462 -0.630 -20.759 1.00 95.38 90 HIS A N 1
ATOM 755 C CA . HIS A 1 90 ? 8.485 0.072 -21.539 1.00 95.38 90 HIS A CA 1
ATOM 756 C C . HIS A 1 90 ? 8.973 1.364 -20.867 1.00 95.38 90 HIS A C 1
ATOM 758 O O . HIS A 1 90 ? 10.071 1.822 -21.174 1.00 95.38 90 HIS A O 1
ATOM 764 N N . ALA A 1 91 ? 8.168 1.955 -19.977 1.00 95.62 91 ALA A N 1
ATOM 765 C CA . ALA A 1 91 ? 8.486 3.199 -19.274 1.00 95.62 91 ALA A CA 1
ATOM 766 C C . ALA A 1 91 ? 8.911 2.960 -17.816 1.00 95.62 91 ALA A C 1
ATOM 768 O O . ALA A 1 91 ? 9.737 3.703 -17.287 1.00 95.62 91 ALA A O 1
ATOM 769 N N . TYR A 1 92 ? 8.377 1.918 -17.174 1.00 96.38 92 TYR A N 1
ATOM 770 C CA . TYR A 1 92 ? 8.645 1.589 -15.775 1.00 96.38 92 TYR A CA 1
ATOM 771 C C . TYR A 1 92 ? 9.229 0.189 -15.623 1.00 96.38 92 TYR A C 1
ATOM 773 O O . TYR A 1 92 ? 8.961 -0.700 -16.423 1.00 96.38 92 TYR A O 1
ATOM 781 N N . ASN A 1 93 ? 10.020 -0.013 -14.564 1.00 93.81 93 ASN A N 1
ATOM 782 C CA . ASN A 1 93 ? 10.670 -1.291 -14.292 1.00 93.81 93 ASN A CA 1
ATOM 783 C C . ASN A 1 93 ? 9.620 -2.393 -14.015 1.00 93.81 93 ASN A C 1
ATOM 785 O O . ASN A 1 93 ? 8.998 -2.361 -12.946 1.00 93.81 93 ASN A O 1
ATOM 789 N N . PRO A 1 94 ? 9.461 -3.391 -14.905 1.00 92.50 94 PRO A N 1
ATOM 790 C CA . PRO A 1 94 ? 8.454 -4.439 -14.746 1.00 92.50 94 PRO A CA 1
ATOM 791 C C . PRO A 1 94 ? 8.743 -5.373 -13.564 1.00 92.50 94 PRO A C 1
ATOM 793 O O . PRO A 1 94 ? 7.830 -6.023 -13.072 1.00 92.50 94 PRO A O 1
ATOM 796 N N . ASN A 1 95 ? 9.984 -5.417 -13.064 1.00 91.31 95 ASN A N 1
ATOM 797 C CA . ASN A 1 95 ? 10.317 -6.193 -11.867 1.00 91.31 95 ASN A CA 1
ATOM 798 C C . ASN A 1 95 ? 9.848 -5.502 -10.579 1.00 91.31 95 ASN A C 1
ATOM 800 O O . ASN A 1 95 ? 9.635 -6.172 -9.575 1.00 91.31 95 ASN A O 1
ATOM 804 N N . LEU A 1 96 ? 9.710 -4.170 -10.593 1.00 93.06 96 LEU A N 1
ATOM 805 C CA . LEU A 1 96 ? 9.172 -3.413 -9.462 1.00 93.06 96 LEU A CA 1
ATOM 806 C C . LEU A 1 96 ? 7.643 -3.414 -9.508 1.00 93.06 96 LEU A C 1
ATOM 808 O O . LEU A 1 96 ? 6.992 -3.812 -8.550 1.00 93.06 96 LEU A O 1
ATOM 812 N N . TYR A 1 97 ? 7.073 -3.017 -10.645 1.00 94.81 97 TYR A N 1
ATOM 813 C CA . TYR A 1 97 ? 5.627 -2.959 -10.862 1.00 94.81 97 TYR A CA 1
ATOM 814 C C . TYR A 1 97 ? 5.113 -4.285 -11.426 1.00 94.81 97 TYR A C 1
ATOM 816 O O . TYR A 1 97 ? 4.517 -4.334 -12.498 1.00 94.81 97 TYR A O 1
ATOM 824 N N . ALA A 1 98 ? 5.405 -5.381 -10.724 1.00 90.25 98 ALA A N 1
ATOM 825 C CA . ALA A 1 98 ? 5.251 -6.733 -11.257 1.00 90.25 98 ALA A CA 1
ATOM 826 C C . ALA A 1 98 ? 3.799 -7.220 -11.338 1.00 90.25 98 ALA A C 1
ATOM 828 O O . ALA A 1 98 ? 3.506 -8.102 -12.148 1.00 90.25 98 ALA A O 1
ATOM 829 N N . VAL A 1 99 ? 2.906 -6.659 -10.518 1.00 92.44 99 VAL A N 1
ATOM 830 C CA . VAL A 1 99 ? 1.510 -7.096 -10.386 1.00 92.44 99 VAL A CA 1
ATOM 831 C C . VAL A 1 99 ? 0.530 -5.943 -10.584 1.00 92.44 99 VAL A C 1
ATOM 833 O O . VAL A 1 99 ? 0.810 -4.816 -10.184 1.00 92.44 99 VAL A O 1
ATOM 836 N N . HIS A 1 100 ? -0.636 -6.241 -11.143 1.00 94.56 100 HIS A N 1
ATOM 837 C CA . HIS A 1 100 ? -1.815 -5.383 -11.121 1.00 94.56 100 HIS A CA 1
ATOM 838 C C . HIS A 1 100 ? -2.627 -5.653 -9.850 1.00 94.56 100 HIS A C 1
ATOM 840 O O . HIS A 1 100 ? -2.919 -6.808 -9.563 1.00 94.56 100 HIS A O 1
ATOM 846 N N . ILE A 1 101 ? -3.016 -4.630 -9.099 1.00 95.81 101 ILE A N 1
ATOM 847 C CA . ILE A 1 101 ? -3.757 -4.778 -7.839 1.00 95.81 101 ILE A CA 1
ATOM 848 C C . ILE A 1 101 ? -5.244 -4.537 -8.100 1.00 95.81 101 ILE A C 1
ATOM 850 O O . ILE A 1 101 ? -5.619 -3.447 -8.531 1.00 95.81 101 ILE A O 1
ATOM 854 N N . ASP A 1 102 ? -6.080 -5.539 -7.830 1.00 94.94 102 ASP A N 1
ATOM 855 C CA . ASP A 1 102 ? -7.533 -5.471 -8.027 1.00 94.94 102 ASP A CA 1
ATOM 856 C C . ASP A 1 102 ? -8.227 -5.003 -6.737 1.00 94.94 102 ASP A C 1
ATOM 858 O O . ASP A 1 102 ? -8.736 -5.800 -5.949 1.00 94.94 102 ASP A O 1
ATOM 862 N N . TYR A 1 103 ? -8.136 -3.698 -6.470 1.00 96.50 103 TYR A N 1
ATOM 863 C CA . TYR A 1 103 ? -8.682 -3.061 -5.269 1.00 96.50 103 TYR A CA 1
ATOM 864 C C . TYR A 1 103 ? -9.942 -2.259 -5.605 1.00 96.50 103 TYR A C 1
ATOM 866 O O . TYR A 1 103 ? -9.893 -1.331 -6.413 1.00 96.50 103 TYR A O 1
ATOM 874 N N . ASP A 1 104 ? -11.050 -2.575 -4.934 1.00 95.25 104 ASP A N 1
ATOM 875 C CA . ASP A 1 104 ? -12.311 -1.836 -5.024 1.00 95.25 104 ASP A CA 1
ATOM 876 C C . ASP A 1 104 ? -12.574 -1.065 -3.724 1.00 95.25 104 ASP A C 1
ATOM 878 O O . ASP A 1 104 ? -12.844 -1.640 -2.670 1.00 95.25 104 ASP A O 1
ATOM 882 N N . SER A 1 105 ? -12.556 0.266 -3.801 1.00 93.50 105 SER A N 1
ATOM 883 C CA . SER A 1 105 ? -12.771 1.142 -2.643 1.00 93.50 105 SER A CA 1
ATOM 884 C C . SER A 1 105 ? -14.169 1.023 -2.012 1.00 93.50 105 SER A C 1
ATOM 886 O O . SER A 1 105 ? -14.368 1.467 -0.875 1.00 93.50 105 SER A O 1
ATOM 888 N N . ASN A 1 106 ? -15.135 0.399 -2.694 1.00 94.75 106 ASN A N 1
ATOM 889 C CA . ASN A 1 106 ? -16.473 0.139 -2.160 1.00 94.75 106 ASN A CA 1
ATOM 890 C C . ASN A 1 106 ? -16.534 -1.116 -1.279 1.00 94.75 106 ASN A C 1
ATOM 892 O O . ASN A 1 106 ? -17.452 -1.236 -0.467 1.00 94.75 106 ASN A O 1
ATOM 896 N N . VAL A 1 107 ? -15.562 -2.023 -1.397 1.00 93.94 107 VAL A N 1
ATOM 897 C CA . VAL A 1 107 ? -15.480 -3.229 -0.568 1.00 93.94 107 VAL A CA 1
ATOM 898 C C . VAL A 1 107 ? -14.964 -2.864 0.830 1.00 93.94 107 VAL A C 1
ATOM 900 O O . VAL A 1 107 ? -14.143 -1.954 1.012 1.00 93.94 107 VAL A O 1
ATOM 903 N N . ASP A 1 108 ? -15.490 -3.541 1.851 1.00 94.44 108 ASP A N 1
ATOM 904 C CA . ASP A 1 108 ? -14.979 -3.443 3.218 1.00 94.44 108 ASP A CA 1
ATOM 905 C C . ASP A 1 108 ? -13.950 -4.544 3.469 1.00 94.44 108 ASP A C 1
ATOM 907 O O . ASP A 1 108 ? -14.255 -5.617 3.980 1.00 94.44 108 ASP A O 1
ATOM 911 N N . TYR A 1 109 ? -12.711 -4.262 3.075 1.00 95.00 109 TYR A N 1
ATOM 912 C CA . TYR A 1 109 ? -11.578 -5.145 3.329 1.00 95.00 109 TYR A CA 1
ATOM 913 C C . TYR A 1 109 ? -11.131 -5.151 4.802 1.00 95.00 109 TYR A C 1
ATOM 915 O O . TYR A 1 109 ? -10.301 -5.966 5.205 1.00 95.00 109 TYR A O 1
ATOM 923 N N . GLY A 1 110 ? -11.643 -4.229 5.621 1.00 95.25 110 GLY A N 1
ATOM 924 C CA . GLY A 1 110 ? -11.240 -4.078 7.011 1.00 95.25 110 GLY A CA 1
ATOM 925 C C . GLY A 1 110 ? -9.891 -3.377 7.217 1.00 95.25 110 GLY A C 1
ATOM 926 O O . GLY A 1 110 ? -9.063 -3.192 6.325 1.00 95.25 110 GLY A O 1
ATOM 927 N N . LEU A 1 111 ? -9.657 -2.959 8.463 1.00 95.62 111 LEU A N 1
ATOM 928 C CA . LEU A 1 111 ? -8.528 -2.097 8.825 1.00 95.62 111 LEU A CA 1
ATOM 929 C C . LEU A 1 111 ? -7.151 -2.736 8.580 1.00 95.62 111 LEU A C 1
ATOM 931 O O . LEU A 1 111 ? -6.194 -2.014 8.306 1.00 95.62 111 LEU A O 1
ATOM 935 N N . LEU A 1 112 ? -7.022 -4.059 8.730 1.00 94.81 112 LEU A N 1
ATOM 936 C CA . LEU A 1 112 ? -5.735 -4.745 8.577 1.00 94.81 112 LEU A CA 1
ATOM 937 C C . LEU A 1 112 ? -5.215 -4.631 7.143 1.00 94.81 112 LEU A C 1
ATOM 939 O O . LEU A 1 112 ? -4.085 -4.172 6.951 1.00 94.81 112 LEU A O 1
ATOM 943 N N . LEU A 1 113 ? -6.050 -4.994 6.167 1.00 96.44 113 LEU A N 1
ATOM 944 C CA . LEU A 1 113 ? -5.703 -4.876 4.759 1.00 96.44 113 LEU A CA 1
ATOM 945 C C . LEU A 1 113 ? -5.443 -3.421 4.391 1.00 96.44 113 LEU A C 1
ATOM 947 O O . LEU A 1 113 ? -4.396 -3.127 3.824 1.00 96.44 113 LEU A O 1
ATOM 951 N N . GLU A 1 114 ? -6.338 -2.502 4.759 1.00 97.81 114 GLU A N 1
ATOM 952 C CA . GLU A 1 114 ? -6.196 -1.086 4.404 1.00 97.81 114 GLU A CA 1
ATOM 953 C C . GLU A 1 114 ? -4.881 -0.489 4.928 1.00 97.81 114 GLU A C 1
ATOM 955 O O . GLU A 1 114 ? -4.169 0.228 4.217 1.00 97.81 114 GLU A O 1
ATOM 960 N N . TYR A 1 115 ? -4.510 -0.843 6.158 1.00 97.62 115 TYR A N 1
ATOM 961 C CA . TYR A 1 115 ? -3.238 -0.456 6.753 1.00 97.62 115 TYR A CA 1
ATOM 962 C C . TYR A 1 115 ? -2.037 -1.054 6.012 1.00 97.62 115 TYR A C 1
ATOM 964 O O . TYR A 1 115 ? -1.077 -0.335 5.716 1.00 97.62 115 TYR A O 1
ATOM 972 N N . LYS A 1 116 ? -2.054 -2.361 5.727 1.00 97.12 116 LYS A N 1
ATOM 973 C CA . LYS A 1 116 ? -0.943 -3.031 5.041 1.00 97.12 116 LYS A CA 1
ATOM 974 C C . LYS A 1 116 ? -0.806 -2.542 3.601 1.00 97.12 116 LYS A C 1
ATOM 976 O O . LYS A 1 116 ? 0.299 -2.225 3.188 1.00 97.12 116 LYS A O 1
ATOM 981 N N . LEU A 1 117 ? -1.894 -2.387 2.856 1.00 97.81 117 LEU A N 1
ATOM 982 C CA . LEU A 1 117 ? -1.847 -1.874 1.487 1.00 97.81 117 LEU A CA 1
ATOM 983 C C . LEU A 1 117 ? -1.246 -0.462 1.436 1.00 97.81 117 LEU A C 1
ATOM 985 O O . LEU A 1 117 ? -0.348 -0.192 0.641 1.00 97.81 117 LEU A O 1
ATOM 989 N N . TYR A 1 118 ? -1.650 0.414 2.357 1.00 98.19 118 TYR A N 1
ATOM 990 C CA . TYR A 1 118 ? -1.077 1.756 2.457 1.00 98.19 118 TYR A CA 1
ATOM 991 C C . TYR A 1 118 ? 0.429 1.713 2.721 1.00 98.19 118 TYR A C 1
ATOM 993 O O . TYR A 1 118 ? 1.217 2.400 2.063 1.00 98.19 118 TYR A O 1
ATOM 1001 N N . ASN A 1 119 ? 0.846 0.896 3.689 1.00 98.12 119 ASN A N 1
ATOM 1002 C CA . ASN A 1 119 ? 2.253 0.802 4.050 1.00 98.12 119 ASN A CA 1
ATOM 1003 C C . ASN A 1 119 ? 3.092 0.086 3.000 1.00 98.12 119 ASN A C 1
ATOM 1005 O O . ASN A 1 119 ? 4.270 0.407 2.893 1.00 98.12 119 ASN A O 1
ATOM 1009 N N . PHE A 1 120 ? 2.515 -0.804 2.194 1.00 97.44 120 PHE A N 1
ATOM 1010 C CA . PHE A 1 120 ? 3.181 -1.358 1.022 1.00 97.44 120 PHE A CA 1
ATOM 1011 C C . PHE A 1 120 ? 3.646 -0.231 0.094 1.00 97.44 120 PHE A C 1
ATOM 1013 O O . PHE A 1 120 ? 4.832 -0.144 -0.214 1.00 97.44 120 PHE A O 1
ATOM 1020 N N . PHE A 1 121 ? 2.776 0.717 -0.258 1.00 98.06 121 PHE A N 1
ATOM 1021 C CA . PHE A 1 121 ? 3.173 1.840 -1.112 1.00 98.06 121 PHE A CA 1
ATOM 1022 C C . PHE A 1 121 ? 4.211 2.748 -0.450 1.00 98.06 121 PHE A C 1
ATOM 1024 O O . PHE A 1 121 ? 5.206 3.114 -1.076 1.00 98.06 121 PHE A O 1
ATOM 1031 N N . ARG A 1 122 ? 4.043 3.062 0.839 1.00 98.06 122 ARG A N 1
ATOM 1032 C CA . ARG A 1 122 ? 5.026 3.861 1.593 1.00 98.06 122 ARG A CA 1
ATOM 1033 C C . ARG A 1 122 ? 6.384 3.172 1.701 1.00 98.06 122 ARG A C 1
ATOM 1035 O O . ARG A 1 122 ? 7.414 3.845 1.636 1.00 98.06 122 ARG A O 1
ATOM 1042 N N . PHE A 1 123 ? 6.392 1.851 1.833 1.00 97.75 123 PHE A N 1
ATOM 1043 C CA . PHE A 1 123 ? 7.589 1.027 1.794 1.00 97.75 123 PHE A CA 1
ATOM 1044 C C . PHE A 1 123 ? 8.261 1.097 0.424 1.00 97.75 123 PHE A C 1
ATOM 1046 O O . PHE A 1 123 ? 9.470 1.307 0.367 1.00 97.75 123 PHE A O 1
ATOM 1053 N N . ILE A 1 124 ? 7.498 1.010 -0.670 1.00 97.25 124 ILE A N 1
ATOM 1054 C CA . ILE A 1 124 ? 8.038 1.158 -2.027 1.00 97.25 124 ILE A CA 1
ATOM 1055 C C . ILE A 1 124 ? 8.703 2.528 -2.205 1.00 97.25 124 ILE A C 1
ATOM 1057 O O . ILE A 1 124 ? 9.846 2.599 -2.663 1.00 97.25 124 ILE A O 1
ATOM 1061 N N . GLU A 1 125 ? 8.037 3.612 -1.802 1.00 97.06 125 GLU A N 1
ATOM 1062 C CA . GLU A 1 125 ? 8.611 4.961 -1.878 1.00 97.06 125 GLU A CA 1
ATOM 1063 C C . GLU A 1 125 ? 9.884 5.083 -1.023 1.00 97.06 125 GLU A C 1
ATOM 1065 O O . GLU A 1 125 ? 10.900 5.632 -1.457 1.00 97.06 125 GLU A O 1
ATOM 1070 N N . TRP A 1 126 ? 9.863 4.524 0.190 1.00 96.62 126 TRP A N 1
ATOM 1071 C CA . TRP A 1 126 ? 11.002 4.543 1.102 1.00 96.62 126 TRP A CA 1
ATOM 1072 C C . TRP A 1 126 ? 12.193 3.722 0.586 1.00 96.62 126 TRP A C 1
ATOM 1074 O O . TRP A 1 126 ? 13.324 4.212 0.656 1.00 96.62 126 TRP A O 1
ATOM 1084 N N . LYS A 1 127 ? 11.961 2.514 0.062 1.00 96.12 127 LYS A N 1
ATOM 1085 C CA . LYS A 1 127 ? 13.002 1.572 -0.375 1.00 96.12 127 LYS A CA 1
ATOM 1086 C C . LYS A 1 127 ? 13.579 1.950 -1.735 1.00 96.12 127 LYS A C 1
ATOM 1088 O O . LYS A 1 127 ? 14.793 2.067 -1.877 1.00 96.12 127 LYS A O 1
ATOM 1093 N N . TYR A 1 128 ? 12.714 2.198 -2.716 1.00 95.75 128 TYR A N 1
ATOM 1094 C CA . TYR A 1 128 ? 13.111 2.431 -4.109 1.00 95.75 128 TYR A CA 1
ATOM 1095 C C . TYR A 1 128 ? 13.256 3.912 -4.467 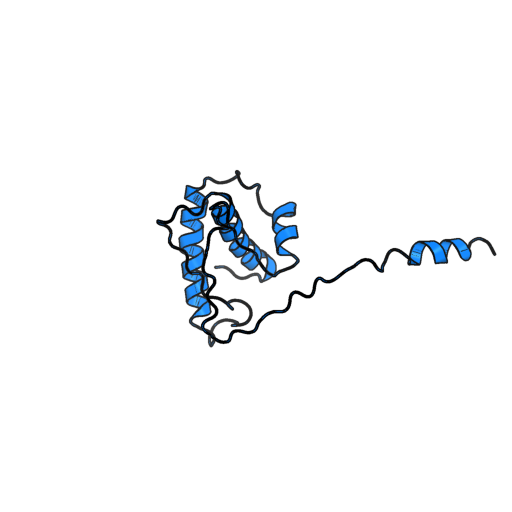1.00 95.75 128 TYR A C 1
ATOM 1097 O O . TYR A 1 128 ? 13.649 4.226 -5.588 1.00 95.75 128 TYR A O 1
ATOM 1105 N N . LYS A 1 129 ? 12.964 4.825 -3.528 1.00 96.25 129 LYS A N 1
ATOM 1106 C CA . LYS A 1 129 ? 13.075 6.285 -3.715 1.00 96.25 129 LYS A CA 1
ATOM 1107 C C . LYS A 1 129 ? 12.258 6.804 -4.901 1.00 96.25 129 LYS A C 1
ATOM 1109 O O . LYS A 1 129 ? 12.631 7.780 -5.547 1.00 96.25 129 LYS A O 1
ATOM 1114 N N . VAL A 1 130 ? 11.130 6.153 -5.167 1.00 94.88 130 VAL A N 1
ATOM 1115 C CA . VAL A 1 130 ? 10.131 6.596 -6.140 1.00 94.88 130 VAL A CA 1
ATOM 1116 C C . VAL A 1 130 ? 9.028 7.360 -5.421 1.00 94.88 130 VAL A C 1
ATOM 1118 O O . VAL A 1 130 ? 8.774 7.118 -4.247 1.00 94.88 130 VAL A O 1
ATOM 1121 N N . HIS A 1 131 ? 8.361 8.266 -6.124 1.00 93.69 131 HIS A N 1
ATOM 1122 C CA . HIS A 1 131 ? 7.102 8.841 -5.661 1.00 93.69 131 HIS A CA 1
ATOM 1123 C C . HIS A 1 131 ? 5.974 8.207 -6.463 1.00 93.69 131 HIS A C 1
ATOM 1125 O O . HIS A 1 131 ? 6.114 8.117 -7.688 1.00 93.69 131 HIS A O 1
ATOM 1131 N N . LEU A 1 132 ? 4.930 7.723 -5.791 1.00 89.94 132 LEU A N 1
ATOM 1132 C CA . LEU A 1 132 ? 3.737 7.146 -6.414 1.00 89.94 132 LEU A CA 1
ATOM 1133 C C . LEU A 1 132 ? 2.635 8.187 -6.567 1.00 89.94 132 LEU A C 1
ATOM 1135 O O . LEU A 1 132 ? 2.322 8.876 -5.574 1.00 89.94 132 LEU A O 1
#

Radius of gyration: 19.74 Å; chains: 1; bounding box: 64×31×49 Å

Sequence (132 aa):
MKKLLIFLLFSYCLLACSTNNYLTENNTKNNRLALEPNDDGEYDIIVFDPEYETYLRSIAMPKNYYSITFYKNKNTYYVDSWNHRHAQPHAYNPNLYAVHIDYDSNVDYGLLLEYKLYNFFRFIEWKYKVHL

pLDDT: mean 84.67, std 18.0, range [41.62, 98.5]

Organism: Weeksella virosa (strain ATC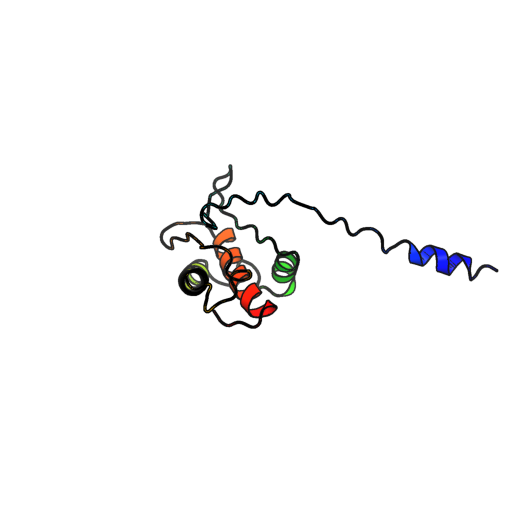C 43766 / DSM 16922 / JCM 21250 / CCUG 30538 / CDC 9751 / IAM 14551 / NBRC 16016 / NCTC 11634 / CL345/78) (NCBI:txid865938)

InterPro domains:
  IPR046144 Protein of unknown function DUF6146 [PF19643] (6-131)

Secondary structure (DSSP, 8-state):
--HHHHHHHHGGGG--------------S--EEE--B-TTS-B------TTHHHHHHHTSPPGGGS-HHHHHHHHHHHHHHHHHHHT-TTTS-TTTS--EEE--TTS--HHHHHHHHHHHHHHHHHHH----

Foldseek 3Di:
DVVVVVVVVVVPPPPPDDDDPDDDPPPPDAQADEFDADPVRATADDDPDPCLVVCCVPPDDDLVPDDLVVLLVQLVVLLVVLQVQCVCVVVHPCVLSVYRYPDDSVDCNDSNHSSSSSSVSVVCCVPVVDDD